Protein AF-A0A2G2G7N2-F1 (afdb_monomer)

pLDDT: mean 85.38, std 11.45, range [41.03, 95.94]

Structure (mmCIF, N/CA/C/O backbone):
data_AF-A0A2G2G7N2-F1
#
_entry.id   AF-A0A2G2G7N2-F1
#
loop_
_atom_site.group_PDB
_atom_site.id
_atom_site.type_symbol
_atom_site.label_atom_id
_atom_site.label_alt_id
_atom_site.label_comp_id
_atom_site.label_asym_id
_atom_site.label_entity_id
_atom_site.label_seq_id
_atom_site.pdbx_PDB_ins_code
_atom_site.Cartn_x
_atom_site.Cartn_y
_atom_site.Cartn_z
_atom_site.occupancy
_atom_site.B_iso_or_equiv
_atom_site.auth_seq_id
_atom_site.auth_comp_id
_atom_site.auth_asym_id
_atom_site.auth_atom_id
_atom_site.pdbx_PDB_model_num
ATOM 1 N N . MET A 1 1 ? -31.037 23.984 32.292 1.00 82.62 1 MET A N 1
ATOM 2 C CA . MET A 1 1 ? -29.802 23.267 32.700 1.00 82.62 1 MET A CA 1
ATOM 3 C C . MET A 1 1 ? -29.868 21.760 32.432 1.00 82.62 1 MET A C 1
ATOM 5 O O . MET A 1 1 ? -28.870 21.219 31.983 1.00 82.62 1 MET A O 1
ATOM 9 N N . ILE A 1 2 ? -31.009 21.082 32.633 1.00 92.12 2 ILE A N 1
ATOM 10 C CA . ILE A 1 2 ? -31.152 19.628 32.386 1.00 92.12 2 ILE A CA 1
ATOM 11 C C . ILE A 1 2 ? -31.027 19.210 30.909 1.00 92.12 2 ILE A C 1
ATOM 13 O O . ILE A 1 2 ? -30.590 18.108 30.606 1.00 92.12 2 ILE A O 1
ATOM 17 N N . GLU A 1 3 ? -31.342 20.113 29.986 1.00 93.00 3 GLU A N 1
ATOM 18 C CA . GLU A 1 3 ? -31.262 19.880 28.540 1.00 93.00 3 GLU A CA 1
ATOM 19 C C . GLU A 1 3 ? -29.823 19.613 28.070 1.00 93.00 3 GLU A C 1
ATOM 21 O O . GLU A 1 3 ? -29.575 18.692 27.298 1.00 93.00 3 GLU A O 1
ATOM 26 N N . LEU A 1 4 ? -28.846 20.325 28.642 1.00 92.75 4 LEU A N 1
ATOM 27 C CA . LEU A 1 4 ? -27.424 20.097 28.374 1.00 92.75 4 LEU A CA 1
ATOM 28 C C . LEU A 1 4 ? -26.952 18.762 28.970 1.00 92.75 4 LEU A C 1
ATOM 30 O O . LEU A 1 4 ? -26.174 18.045 28.345 1.00 92.75 4 LEU A O 1
ATOM 34 N N . VAL A 1 5 ? -27.483 18.396 30.141 1.00 94.38 5 VAL A N 1
ATOM 35 C CA . VAL A 1 5 ? -27.199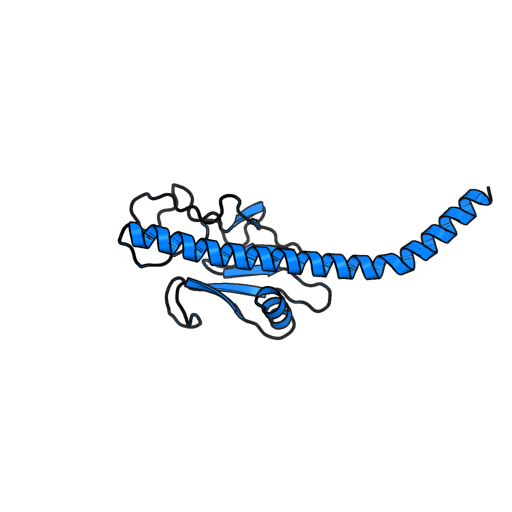 17.110 30.796 1.00 94.38 5 VAL A CA 1
ATOM 36 C C . VAL A 1 5 ? -27.723 15.939 29.959 1.00 94.38 5 VAL A C 1
ATOM 38 O O . VAL A 1 5 ? -27.033 14.937 29.806 1.00 94.38 5 VAL A O 1
ATOM 41 N N . PHE A 1 6 ? -28.905 16.065 29.356 1.00 95.56 6 PHE A N 1
ATOM 42 C CA . PHE A 1 6 ? -29.446 15.020 28.488 1.00 95.56 6 PHE A CA 1
ATOM 43 C C . PHE A 1 6 ? -28.576 14.801 27.239 1.00 95.56 6 PHE A C 1
ATOM 45 O O . PHE A 1 6 ? -28.257 13.661 26.901 1.00 95.56 6 PHE A O 1
ATOM 52 N N . VAL A 1 7 ? -28.113 15.881 26.602 1.00 95.94 7 VAL A N 1
ATOM 53 C CA . VAL A 1 7 ? -27.278 15.803 25.391 1.00 95.94 7 VAL A CA 1
ATOM 54 C C . VAL A 1 7 ? -25.956 15.082 25.656 1.00 95.94 7 VAL A C 1
ATOM 56 O O . VAL A 1 7 ? -25.580 14.195 24.890 1.00 95.94 7 VAL A O 1
ATOM 59 N N . ILE A 1 8 ? -25.261 15.406 26.751 1.00 95.12 8 ILE A N 1
ATOM 60 C CA . ILE A 1 8 ? -23.975 14.761 27.064 1.00 95.12 8 ILE A CA 1
ATOM 61 C C . ILE A 1 8 ? -24.136 13.273 27.397 1.00 95.12 8 ILE A C 1
ATOM 63 O O . ILE A 1 8 ? -23.272 12.476 27.035 1.00 95.12 8 ILE A O 1
ATOM 67 N N . VAL A 1 9 ? -25.248 12.876 28.027 1.00 95.81 9 VAL A N 1
ATOM 68 C CA . VAL A 1 9 ? -25.537 11.467 28.334 1.00 95.81 9 VAL A CA 1
ATOM 69 C C . VAL A 1 9 ? -25.783 10.683 27.048 1.0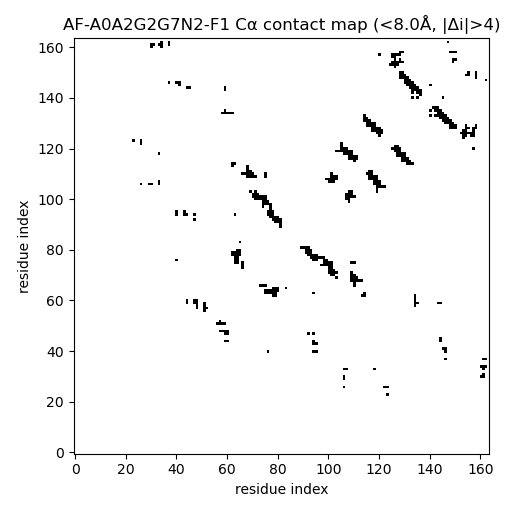0 95.81 9 VAL A C 1
ATOM 71 O O . VAL A 1 9 ? -25.194 9.620 26.852 1.00 95.81 9 VAL A O 1
ATOM 74 N N . VAL A 1 10 ? -26.596 11.224 26.137 1.00 95.88 10 VAL A N 1
ATOM 75 C CA . VAL A 1 10 ? -26.865 10.585 24.841 1.00 95.88 10 VAL A CA 1
ATOM 76 C C . VAL A 1 10 ? -25.582 10.470 24.012 1.00 95.88 10 VAL A C 1
ATOM 78 O O . VAL A 1 10 ? -25.287 9.391 23.495 1.00 95.88 10 VAL A O 1
ATOM 81 N N . LEU A 1 11 ? -24.774 11.534 23.932 1.00 95.19 11 LEU A N 1
ATOM 82 C CA . LEU A 1 11 ? -23.482 11.495 23.237 1.00 95.19 11 LEU A CA 1
ATOM 83 C C . LEU A 1 11 ? -22.511 10.491 23.871 1.00 95.19 11 LEU A C 1
ATOM 85 O O . LEU A 1 11 ? -21.797 9.808 23.140 1.00 95.19 11 LEU A O 1
ATOM 89 N N . GLY A 1 12 ? -22.516 10.345 25.199 1.00 94.81 12 GLY A N 1
ATOM 90 C CA . GLY A 1 12 ? -21.704 9.351 25.902 1.00 94.81 12 GLY A CA 1
ATOM 91 C C . GLY A 1 12 ? -22.043 7.914 25.496 1.00 94.81 12 GLY A C 1
ATOM 92 O O . GLY A 1 12 ? -21.142 7.130 25.192 1.00 94.81 12 GLY A O 1
ATOM 93 N N . ILE A 1 13 ? -23.336 7.580 25.414 1.00 95.31 13 ILE A N 1
ATOM 94 C CA . ILE A 1 13 ? -23.796 6.243 25.004 1.00 95.31 13 ILE A CA 1
ATOM 95 C C . ILE A 1 13 ? -23.465 5.984 23.529 1.00 95.31 13 ILE A C 1
ATOM 97 O O . ILE A 1 13 ? -22.937 4.924 23.186 1.00 95.31 13 ILE A O 1
ATOM 101 N N . LEU A 1 14 ? -23.730 6.958 22.651 1.00 94.50 14 LEU A N 1
ATOM 102 C CA . LEU A 1 14 ? -23.439 6.824 21.222 1.00 94.50 14 LEU A CA 1
ATOM 103 C C . LEU A 1 14 ? -21.935 6.671 20.958 1.00 94.50 14 LEU A C 1
ATOM 105 O O . LEU A 1 14 ? -21.540 5.827 20.152 1.00 94.50 14 LEU A O 1
ATOM 109 N N . ALA A 1 15 ? -21.091 7.425 21.667 1.00 90.81 15 ALA A N 1
ATOM 110 C CA . ALA A 1 15 ? -19.640 7.328 21.539 1.00 90.81 15 ALA A CA 1
ATOM 111 C C . ALA A 1 15 ? -19.119 5.944 21.958 1.00 90.81 15 ALA A C 1
ATOM 113 O O . ALA A 1 15 ? -18.300 5.363 21.245 1.00 90.81 15 ALA A O 1
ATOM 114 N N . ALA A 1 16 ? -19.630 5.382 23.058 1.00 91.75 16 ALA A N 1
ATOM 115 C CA . ALA A 1 16 ? -19.197 4.076 23.558 1.00 91.75 16 ALA A CA 1
ATOM 116 C C . ALA A 1 16 ? -19.417 2.942 22.539 1.00 91.75 16 ALA A C 1
ATOM 118 O O . ALA A 1 16 ? -18.562 2.070 22.386 1.00 91.75 16 ALA A O 1
ATOM 119 N N . VAL A 1 17 ? -20.532 2.969 21.802 1.00 91.12 17 VAL A N 1
ATOM 120 C CA . VAL A 1 17 ? -20.847 1.948 20.786 1.00 91.12 17 VAL A CA 1
ATOM 121 C C . VAL A 1 17 ? -20.135 2.217 19.456 1.00 91.12 17 VAL A C 1
ATOM 123 O O . VAL A 1 17 ? -19.764 1.280 18.746 1.00 91.12 17 VAL A O 1
ATOM 126 N N . ALA A 1 18 ? -19.934 3.486 19.095 1.00 89.69 18 ALA A N 1
ATOM 127 C CA . ALA A 1 18 ? -19.379 3.856 17.797 1.00 89.69 18 ALA A CA 1
ATOM 128 C C . ALA A 1 18 ? -17.848 3.714 17.723 1.00 89.69 18 ALA A C 1
ATOM 130 O O . ALA A 1 18 ? -17.325 3.282 16.694 1.00 89.69 18 ALA A O 1
ATOM 131 N N . VAL A 1 19 ? -17.118 4.035 18.799 1.00 87.88 19 VAL A N 1
ATOM 132 C CA . VAL A 1 19 ? -15.640 4.051 18.808 1.00 87.88 19 VAL A CA 1
ATOM 133 C C . VAL A 1 19 ? -15.009 2.708 18.397 1.00 87.88 19 VAL A C 1
ATOM 135 O O . VAL A 1 19 ? -14.135 2.728 17.524 1.00 87.88 19 VAL A O 1
ATOM 138 N N . PRO A 1 20 ? -15.442 1.538 18.916 1.00 85.19 20 PRO A N 1
ATOM 139 C CA . PRO A 1 20 ? -14.869 0.254 18.504 1.00 85.19 20 PRO A CA 1
ATOM 140 C C . PRO A 1 20 ? -15.070 -0.040 17.012 1.00 85.19 20 PRO A C 1
ATOM 142 O O . PRO A 1 20 ? -14.158 -0.531 16.347 1.00 85.19 20 PRO A O 1
ATOM 145 N N . LYS A 1 21 ? -16.241 0.313 16.462 1.00 85.75 21 LYS A N 1
ATOM 146 C CA . LYS A 1 21 ? -16.541 0.125 15.035 1.00 85.75 21 LYS A CA 1
ATOM 147 C C . LYS A 1 21 ? -15.675 1.021 14.153 1.00 85.75 21 LYS A C 1
ATOM 149 O O . LYS A 1 21 ? -15.130 0.544 13.164 1.00 85.75 21 LYS A O 1
ATOM 154 N N . PHE A 1 22 ? -15.483 2.284 14.538 1.00 86.75 22 PHE A N 1
ATOM 155 C CA . PHE A 1 22 ? -14.623 3.210 13.795 1.00 86.75 22 PHE A CA 1
ATOM 156 C C . PHE A 1 22 ? -13.164 2.745 13.720 1.00 86.75 22 PHE A C 1
ATOM 158 O O . PHE A 1 22 ? -12.517 2.937 12.689 1.00 86.75 22 PHE A O 1
ATOM 165 N N . ALA A 1 23 ? -12.643 2.120 14.780 1.00 83.62 23 ALA A N 1
ATOM 166 C CA . ALA A 1 23 ? -11.287 1.578 14.776 1.00 83.62 23 ALA A CA 1
ATOM 167 C C . ALA A 1 23 ? -11.125 0.447 13.745 1.00 83.62 23 ALA A C 1
ATOM 169 O O . ALA A 1 23 ? -10.180 0.485 12.958 1.00 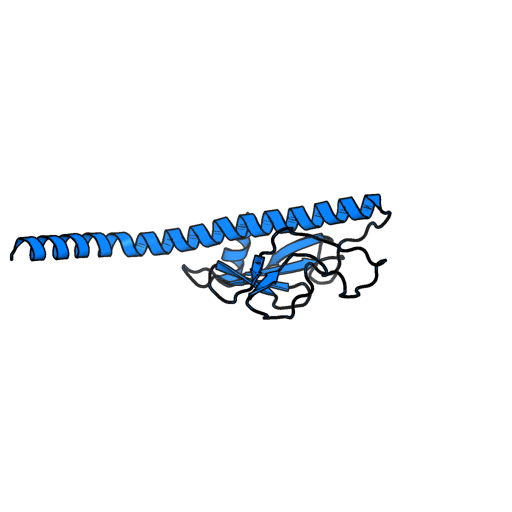83.62 23 ALA A O 1
ATOM 170 N N . ALA A 1 24 ? -12.074 -0.495 13.697 1.00 85.56 24 ALA A N 1
ATOM 171 C CA . ALA A 1 24 ? -12.071 -1.579 12.713 1.00 85.56 24 ALA A CA 1
ATOM 172 C C . ALA A 1 24 ? -12.184 -1.041 11.275 1.00 85.56 24 ALA A C 1
ATOM 174 O O . ALA A 1 24 ? -11.333 -1.335 10.439 1.00 85.56 24 ALA A O 1
ATOM 175 N N . THR A 1 25 ? -13.143 -0.142 11.015 1.00 89.75 25 THR A N 1
ATOM 176 C CA . THR A 1 25 ? -13.332 0.454 9.681 1.00 89.75 25 THR A CA 1
ATOM 177 C C . THR A 1 25 ? -12.099 1.221 9.198 1.00 89.75 25 THR A C 1
ATOM 179 O O . THR A 1 25 ? -11.790 1.222 8.007 1.00 89.75 25 THR A O 1
ATOM 182 N N . ARG A 1 26 ? -11.352 1.865 10.106 1.00 90.56 26 ARG A N 1
ATOM 183 C CA . ARG A 1 26 ? -10.096 2.535 9.749 1.00 90.56 26 ARG A CA 1
ATOM 184 C C . ARG A 1 26 ? -9.027 1.537 9.300 1.00 90.56 26 ARG A C 1
ATOM 186 O O . ARG A 1 26 ? -8.327 1.823 8.330 1.00 90.56 26 ARG A O 1
ATOM 193 N N . THR A 1 27 ? -8.881 0.411 9.993 1.00 90.75 27 THR A N 1
ATOM 194 C CA . THR A 1 27 ? -7.925 -0.641 9.616 1.00 90.75 27 THR A CA 1
ATOM 195 C C . THR A 1 27 ? -8.299 -1.259 8.268 1.00 90.75 27 THR A C 1
ATOM 197 O O . THR A 1 27 ? -7.436 -1.368 7.398 1.00 90.75 27 THR A O 1
ATOM 200 N N . ASP A 1 28 ? -9.582 -1.535 8.033 1.00 90.62 28 ASP A N 1
ATOM 201 C CA . ASP A 1 28 ? -10.061 -2.060 6.748 1.00 90.62 28 ASP A CA 1
ATOM 202 C C . ASP A 1 28 ? -9.792 -1.081 5.596 1.00 90.62 28 ASP A C 1
ATOM 204 O O . ASP A 1 28 ? -9.324 -1.472 4.525 1.00 90.62 28 ASP A O 1
ATOM 208 N N . ALA A 1 29 ? -9.999 0.221 5.826 1.00 92.56 29 ALA A N 1
ATOM 209 C CA . ALA A 1 29 ? -9.680 1.257 4.846 1.00 92.56 29 ALA A CA 1
ATOM 210 C C . ALA A 1 29 ? -8.174 1.327 4.530 1.00 92.56 29 ALA A C 1
ATOM 212 O O . ALA A 1 29 ? -7.791 1.549 3.379 1.00 92.56 29 ALA A O 1
ATOM 213 N N . GLN A 1 30 ? -7.305 1.123 5.528 1.00 93.75 30 GLN A N 1
ATOM 214 C CA . GLN A 1 30 ? -5.855 1.062 5.318 1.00 93.75 30 GLN A CA 1
ATOM 215 C C . GLN A 1 30 ? -5.459 -0.146 4.461 1.00 93.75 30 GLN A C 1
ATOM 217 O O . GLN A 1 30 ? -4.638 0.011 3.558 1.00 93.75 30 GLN A O 1
ATOM 222 N N . ILE A 1 31 ? -6.060 -1.315 4.702 1.00 93.25 31 ILE A N 1
ATOM 223 C CA . ILE A 1 31 ? -5.814 -2.537 3.921 1.00 93.25 31 ILE A CA 1
ATOM 224 C C . ILE A 1 31 ? -6.332 -2.377 2.490 1.00 93.25 31 ILE A C 1
ATOM 226 O O . ILE A 1 31 ? -5.594 -2.644 1.547 1.00 93.25 31 ILE A O 1
ATOM 230 N N . SER A 1 32 ? -7.559 -1.881 2.306 1.00 93.81 32 SER A N 1
ATOM 231 C CA . SER A 1 32 ? -8.144 -1.657 0.976 1.00 93.81 32 SER A CA 1
ATOM 232 C C . SER A 1 32 ? -7.300 -0.694 0.139 1.00 93.81 32 SER A C 1
ATOM 234 O O . SER A 1 32 ? -7.003 -0.978 -1.024 1.00 93.81 32 SER A O 1
ATOM 236 N N . LYS A 1 33 ? -6.838 0.407 0.745 1.00 93.62 33 LYS A N 1
ATOM 237 C CA . LYS A 1 33 ? -5.915 1.325 0.080 1.00 93.62 33 LYS A CA 1
ATOM 238 C C . LYS A 1 33 ? -4.617 0.619 -0.306 1.00 93.62 33 LYS A C 1
ATOM 240 O O . LYS A 1 33 ? -4.177 0.730 -1.444 1.00 93.62 33 LYS A O 1
ATOM 245 N N . ALA A 1 34 ? -4.003 -0.094 0.629 1.00 93.38 34 ALA A N 1
ATOM 246 C CA . ALA A 1 34 ? -2.723 -0.739 0.391 1.00 93.38 34 ALA A CA 1
ATOM 247 C C . ALA A 1 34 ? -2.810 -1.851 -0.661 1.00 93.38 34 ALA A C 1
ATOM 249 O O . ALA A 1 34 ? -1.896 -1.982 -1.468 1.00 93.38 34 ALA A O 1
ATOM 250 N N . ARG A 1 35 ? -3.926 -2.581 -0.734 1.00 94.38 35 ARG A N 1
ATOM 251 C CA . ARG A 1 35 ? -4.210 -3.529 -1.818 1.00 94.38 35 ARG A CA 1
ATOM 252 C C . ARG A 1 35 ? -4.239 -2.825 -3.180 1.00 94.38 35 ARG A C 1
ATOM 254 O O . ARG A 1 35 ? -3.617 -3.298 -4.128 1.00 94.38 35 ARG A O 1
ATOM 261 N N . SER A 1 36 ? -4.889 -1.660 -3.258 1.00 94.19 36 SER A N 1
ATOM 262 C CA . SER A 1 36 ? -4.870 -0.817 -4.462 1.00 94.19 36 SER A CA 1
ATOM 263 C C . SER A 1 36 ? -3.465 -0.295 -4.789 1.00 94.19 36 SER A C 1
ATOM 265 O O . SER A 1 36 ? -3.097 -0.213 -5.962 1.00 94.19 36 SER A O 1
ATOM 267 N N . ASP A 1 37 ? -2.664 0.059 -3.780 1.00 93.25 37 ASP A N 1
ATOM 268 C CA . ASP A 1 37 ? -1.273 0.473 -3.983 1.00 93.25 37 ASP A CA 1
ATOM 269 C C . ASP A 1 37 ? -0.460 -0.695 -4.580 1.00 93.25 37 ASP A C 1
ATOM 271 O O . ASP A 1 37 ? 0.200 -0.517 -5.603 1.00 93.25 37 ASP A O 1
ATOM 275 N N . VAL A 1 38 ? -0.569 -1.911 -4.022 1.00 93.69 38 VAL A N 1
ATOM 276 C CA . VAL A 1 38 ? 0.112 -3.125 -4.522 1.00 93.69 38 VAL A CA 1
ATOM 277 C C . VAL A 1 38 ? -0.273 -3.432 -5.968 1.00 93.69 38 VAL A C 1
ATOM 279 O O . VAL A 1 38 ? 0.612 -3.663 -6.796 1.00 93.69 38 VAL A O 1
ATOM 282 N N . SER A 1 39 ? -1.567 -3.409 -6.307 1.00 93.25 39 SER A N 1
ATOM 283 C CA . SER A 1 39 ? -2.014 -3.659 -7.683 1.00 93.25 39 SER A CA 1
ATOM 284 C C . SER A 1 39 ? -1.472 -2.611 -8.654 1.00 93.25 39 SER A C 1
ATOM 286 O O . SER A 1 39 ? -1.039 -2.950 -9.755 1.00 93.25 39 SER A O 1
ATOM 288 N N . THR A 1 40 ? -1.436 -1.344 -8.231 1.00 92.81 40 THR A N 1
ATOM 289 C CA . THR A 1 40 ? -0.909 -0.239 -9.042 1.00 92.81 40 THR A CA 1
ATOM 290 C C . THR A 1 40 ? 0.600 -0.375 -9.248 1.00 92.81 40 THR A C 1
ATOM 292 O O . THR A 1 40 ? 1.076 -0.209 -10.368 1.00 92.81 40 THR A O 1
ATOM 295 N N . ILE A 1 41 ? 1.357 -0.742 -8.208 1.00 91.94 41 ILE A N 1
ATOM 296 C CA . ILE A 1 41 ? 2.807 -0.978 -8.295 1.00 91.94 41 ILE A CA 1
ATOM 297 C C . ILE A 1 41 ? 3.103 -2.139 -9.252 1.00 91.94 41 ILE A C 1
ATOM 299 O O . ILE A 1 41 ? 3.933 -1.997 -10.150 1.00 91.94 41 ILE A O 1
ATOM 303 N N . ARG A 1 42 ? 2.392 -3.266 -9.115 1.00 92.62 42 ARG A N 1
ATOM 304 C CA . ARG A 1 42 ? 2.527 -4.422 -10.019 1.00 92.62 42 ARG A CA 1
ATOM 305 C C . ARG A 1 42 ? 2.231 -4.033 -11.470 1.00 92.62 42 ARG A C 1
ATOM 307 O O . ARG A 1 42 ? 3.011 -4.366 -12.359 1.00 92.62 42 ARG A O 1
ATOM 314 N N . ALA A 1 43 ? 1.158 -3.280 -11.712 1.00 91.94 43 ALA A N 1
ATOM 315 C CA . ALA A 1 43 ? 0.823 -2.787 -13.047 1.00 91.94 43 ALA A CA 1
ATOM 316 C C . ALA A 1 43 ? 1.903 -1.844 -13.605 1.00 91.94 43 ALA A C 1
ATOM 318 O O . ALA A 1 43 ? 2.296 -1.976 -14.763 1.00 91.94 43 ALA A O 1
ATOM 319 N N . ALA A 1 44 ? 2.430 -0.933 -12.783 1.00 89.50 44 ALA A N 1
ATOM 320 C CA . ALA A 1 44 ? 3.485 -0.006 -13.181 1.00 89.50 4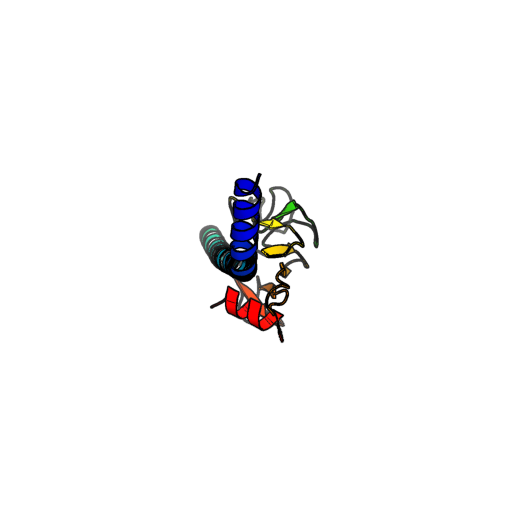4 ALA A CA 1
ATOM 321 C C . ALA A 1 44 ? 4.772 -0.737 -13.598 1.00 89.50 44 ALA A C 1
ATOM 323 O O . ALA A 1 44 ? 5.359 -0.392 -14.620 1.00 89.50 44 ALA A O 1
ATOM 324 N N . ILE A 1 45 ? 5.168 -1.791 -12.875 1.00 89.00 45 ILE A N 1
ATOM 325 C CA . ILE A 1 45 ? 6.329 -2.629 -13.224 1.00 89.00 45 ILE A CA 1
ATOM 326 C C . ILE A 1 45 ? 6.145 -3.285 -14.601 1.00 89.00 45 ILE A C 1
ATOM 328 O O . ILE A 1 45 ? 7.064 -3.288 -15.421 1.00 89.00 45 ILE A O 1
ATOM 332 N N . ILE A 1 46 ? 4.957 -3.832 -14.878 1.00 89.44 46 ILE A N 1
ATOM 333 C CA . ILE A 1 46 ? 4.672 -4.485 -16.163 1.00 89.44 46 ILE A CA 1
ATOM 334 C C . ILE A 1 46 ? 4.616 -3.469 -17.308 1.00 89.44 46 ILE A C 1
ATOM 336 O O . ILE A 1 46 ? 5.210 -3.713 -18.358 1.00 89.44 46 ILE A O 1
ATOM 340 N N . ASN A 1 47 ? 3.970 -2.319 -17.104 1.00 89.31 47 ASN A N 1
ATOM 341 C CA . ASN A 1 47 ? 3.917 -1.236 -18.093 1.00 89.31 47 ASN A CA 1
ATOM 342 C C . ASN A 1 47 ? 5.318 -0.704 -18.430 1.00 89.31 47 ASN A C 1
ATOM 344 O O . ASN A 1 47 ? 5.635 -0.418 -19.589 1.00 89.31 47 ASN A O 1
ATOM 348 N N . GLU A 1 48 ? 6.184 -0.605 -17.424 1.00 86.62 48 GLU A N 1
ATOM 349 C CA . GLU A 1 48 ? 7.567 -0.192 -17.617 1.00 86.62 48 GLU A CA 1
ATOM 350 C C . GLU A 1 48 ? 8.350 -1.226 -18.435 1.00 86.62 48 GLU A C 1
ATOM 352 O O . GLU A 1 48 ? 9.003 -0.864 -19.418 1.00 86.62 48 GLU A O 1
ATOM 357 N N . ARG A 1 49 ? 8.184 -2.521 -18.135 1.00 87.06 49 ARG A N 1
ATOM 358 C CA . ARG A 1 49 ? 8.773 -3.597 -18.941 1.00 87.06 49 ARG A CA 1
ATOM 359 C C . ARG A 1 49 ? 8.281 -3.569 -20.385 1.00 87.06 49 ARG A C 1
ATOM 361 O O . ARG A 1 49 ? 9.085 -3.744 -21.295 1.00 87.06 49 ARG A O 1
ATOM 368 N N . GLN A 1 50 ? 6.991 -3.336 -20.619 1.00 88.38 50 GLN A N 1
ATOM 369 C CA . GLN A 1 50 ? 6.456 -3.198 -21.978 1.00 88.38 50 GLN A CA 1
ATOM 370 C C . GLN A 1 50 ? 7.135 -2.040 -22.718 1.00 88.38 50 GLN A C 1
ATOM 372 O O . GLN A 1 50 ? 7.610 -2.215 -23.838 1.00 88.38 50 GLN A O 1
ATOM 377 N N . SER A 1 51 ? 7.279 -0.890 -22.057 1.00 86.62 51 SER A N 1
ATOM 378 C CA . SER A 1 51 ? 7.984 0.275 -22.604 1.00 86.62 51 SER A CA 1
ATOM 379 C C . SER A 1 51 ? 9.449 -0.024 -22.942 1.00 86.62 51 SER A C 1
ATOM 381 O O . SER A 1 51 ? 9.962 0.459 -23.952 1.00 86.62 51 SER A O 1
ATOM 383 N N . ARG A 1 52 ? 10.134 -0.841 -22.133 1.00 81.31 52 ARG A N 1
ATOM 384 C CA . ARG A 1 52 ? 11.506 -1.292 -22.412 1.00 81.31 52 ARG A CA 1
ATOM 385 C C . ARG A 1 52 ? 11.590 -2.272 -23.572 1.00 81.31 52 ARG A C 1
ATOM 387 O O . ARG A 1 52 ? 12.497 -2.135 -24.391 1.00 81.31 52 ARG A O 1
ATOM 394 N N . LEU A 1 53 ? 10.634 -3.192 -23.693 1.00 87.00 53 LEU A N 1
ATOM 395 C CA . LEU A 1 53 ? 10.584 -4.139 -24.807 1.00 87.00 53 LEU A CA 1
ATOM 396 C C . LEU A 1 53 ? 10.475 -3.406 -26.150 1.00 87.00 53 LEU A C 1
ATOM 398 O O . LEU A 1 53 ? 11.166 -3.776 -27.095 1.00 87.00 53 LEU A O 1
ATOM 402 N N . PHE A 1 54 ? 9.718 -2.305 -26.216 1.00 86.75 54 PHE A N 1
ATOM 403 C CA . PHE A 1 54 ? 9.682 -1.438 -27.402 1.00 86.75 54 PHE A CA 1
ATOM 404 C C . PHE A 1 54 ? 11.019 -0.738 -27.700 1.00 86.75 54 PHE A C 1
ATOM 406 O O . PHE A 1 54 ? 11.292 -0.405 -28.849 1.00 86.75 54 PHE A O 1
ATOM 413 N N . ARG A 1 55 ? 11.870 -0.533 -26.688 1.00 84.94 55 ARG A N 1
ATOM 414 C CA . ARG A 1 55 ? 13.235 0.008 -26.831 1.00 84.94 55 ARG A CA 1
ATOM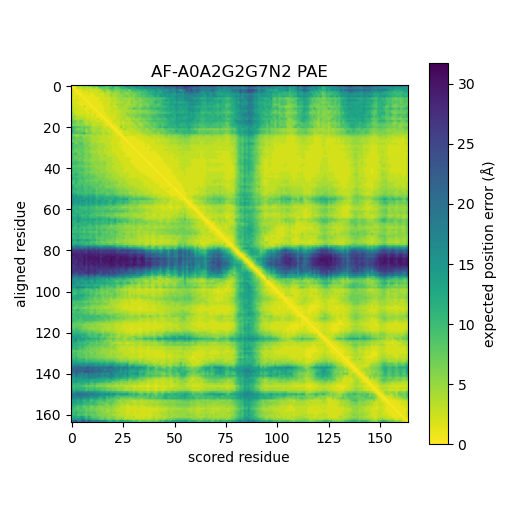 415 C C . ARG A 1 55 ? 14.288 -1.081 -27.089 1.00 84.94 55 ARG A C 1
ATOM 417 O O . ARG A 1 55 ? 15.468 -0.756 -27.181 1.00 84.94 55 ARG A O 1
ATOM 424 N N . GLY A 1 56 ? 13.884 -2.351 -27.180 1.00 83.56 56 GLY A N 1
ATOM 425 C CA . GLY A 1 56 ? 14.783 -3.495 -27.356 1.00 83.56 56 GLY A CA 1
ATOM 426 C C . GLY A 1 56 ? 15.466 -3.990 -26.073 1.00 83.56 56 GLY A C 1
ATOM 427 O O . GLY A 1 56 ? 16.369 -4.816 -26.157 1.00 83.56 56 GLY A O 1
ATOM 428 N N . ASP A 1 57 ? 15.052 -3.520 -24.891 1.00 82.56 57 ASP A N 1
ATOM 429 C CA . ASP A 1 57 ? 15.549 -4.002 -23.595 1.00 82.56 57 ASP A CA 1
ATOM 430 C C . ASP A 1 57 ? 14.510 -4.934 -22.953 1.00 82.56 57 ASP A C 1
ATOM 432 O O . ASP A 1 57 ? 13.381 -4.538 -22.673 1.00 82.56 57 ASP A O 1
ATOM 436 N N . SER A 1 58 ? 14.871 -6.196 -22.723 1.00 83.56 58 SER A N 1
ATOM 437 C CA . SER A 1 58 ? 13.958 -7.206 -22.168 1.00 83.56 58 SER A CA 1
ATOM 438 C C . SER A 1 58 ? 14.001 -7.325 -20.645 1.00 83.56 58 SER A C 1
ATOM 440 O O . SER A 1 58 ? 13.283 -8.155 -20.075 1.00 83.56 58 SER A O 1
ATOM 442 N N . ARG A 1 59 ? 14.855 -6.543 -19.980 1.00 84.75 59 ARG A N 1
ATOM 443 C CA . ARG A 1 59 ? 15.048 -6.595 -18.528 1.00 84.75 59 ARG A CA 1
ATOM 444 C C . ARG A 1 59 ? 13.963 -5.800 -17.811 1.00 84.75 59 ARG A C 1
ATOM 446 O O . ARG A 1 59 ? 13.436 -4.828 -18.342 1.00 84.75 59 ARG A O 1
ATOM 453 N N . PHE A 1 60 ? 13.662 -6.193 -16.581 1.00 85.19 60 PHE A N 1
ATOM 454 C CA . PHE A 1 60 ? 12.851 -5.376 -15.685 1.00 85.19 60 PHE A CA 1
ATOM 455 C C . PHE A 1 60 ? 13.659 -4.199 -15.131 1.00 85.19 60 PHE A C 1
ATOM 457 O O . PHE A 1 60 ? 14.892 -4.263 -15.054 1.00 85.19 60 PHE A O 1
ATOM 464 N N . ILE A 1 61 ? 12.965 -3.145 -14.691 1.00 83.06 61 ILE A N 1
ATOM 465 C CA . ILE A 1 61 ? 13.591 -2.075 -13.913 1.00 83.06 61 ILE A CA 1
ATOM 466 C C . ILE A 1 61 ? 14.309 -2.655 -12.692 1.00 83.06 61 ILE A C 1
ATOM 468 O O . ILE A 1 61 ? 13.804 -3.568 -12.047 1.00 83.06 61 ILE A O 1
ATOM 472 N N . THR A 1 62 ? 15.492 -2.146 -12.366 1.00 83.38 62 THR A N 1
ATOM 473 C CA . THR A 1 62 ? 16.311 -2.663 -11.259 1.00 83.38 62 THR A CA 1
ATOM 474 C C . THR A 1 62 ? 15.858 -2.155 -9.892 1.00 83.38 62 THR A C 1
ATOM 476 O O . THR A 1 62 ? 15.959 -2.879 -8.906 1.00 83.38 62 THR A O 1
ATOM 479 N N . LEU A 1 63 ? 15.350 -0.924 -9.830 1.00 83.62 63 LEU A N 1
ATOM 480 C CA . LEU A 1 63 ? 14.950 -0.221 -8.610 1.00 83.62 63 LEU A CA 1
ATOM 481 C C . LEU A 1 63 ? 13.631 0.510 -8.862 1.00 83.62 63 LEU A C 1
ATOM 483 O O . LEU A 1 63 ? 13.495 1.184 -9.880 1.00 83.62 63 LEU A O 1
ATOM 487 N N . LEU A 1 64 ? 12.678 0.418 -7.932 1.00 85.88 64 LEU A N 1
ATOM 488 C CA . LEU A 1 64 ? 11.377 1.086 -8.079 1.00 85.88 64 LEU A CA 1
ATOM 489 C C . LEU A 1 64 ? 11.412 2.562 -7.649 1.00 85.88 64 LEU A C 1
ATOM 491 O O . LEU A 1 64 ? 10.503 3.318 -7.982 1.00 85.88 64 LEU A O 1
ATOM 495 N N . ASP A 1 65 ? 12.455 2.984 -6.933 1.00 85.62 65 ASP A N 1
ATOM 496 C CA . ASP A 1 65 ? 12.729 4.382 -6.594 1.00 85.62 65 ASP A CA 1
ATOM 497 C C . ASP A 1 65 ? 14.203 4.608 -6.221 1.00 85.62 65 ASP A C 1
ATOM 499 O O . ASP A 1 65 ? 14.949 3.667 -5.930 1.00 85.62 65 ASP A O 1
ATOM 503 N N . SER A 1 66 ? 14.600 5.880 -6.159 1.00 80.25 66 SER A N 1
ATOM 504 C CA . SER A 1 66 ? 15.928 6.324 -5.717 1.00 80.25 66 SER A CA 1
ATOM 505 C C . SER A 1 66 ? 15.964 6.895 -4.291 1.00 80.25 66 SER A C 1
ATOM 507 O O . SER A 1 66 ? 16.916 7.584 -3.929 1.00 80.25 66 SER A O 1
ATOM 509 N N . THR A 1 67 ? 14.929 6.672 -3.480 1.00 81.62 67 THR A N 1
ATOM 510 C CA . THR A 1 67 ? 14.877 7.166 -2.099 1.00 81.62 67 THR A CA 1
ATOM 511 C C . THR A 1 67 ? 15.803 6.359 -1.189 1.00 81.62 67 THR A C 1
ATOM 513 O O . THR A 1 67 ? 16.065 5.174 -1.430 1.00 81.62 67 THR A O 1
ATOM 516 N N . ALA A 1 68 ? 16.326 7.009 -0.147 1.00 85.50 68 ALA A N 1
ATOM 517 C CA . ALA A 1 68 ? 17.139 6.349 0.867 1.00 85.50 68 ALA A CA 1
ATOM 518 C C . ALA A 1 68 ? 16.283 5.431 1.755 1.00 85.50 68 ALA A C 1
ATOM 520 O O . ALA A 1 68 ? 15.097 5.684 1.982 1.00 85.50 68 ALA A O 1
ATOM 521 N N . ASN A 1 69 ? 16.902 4.378 2.289 1.00 89.06 69 ASN A N 1
ATOM 522 C CA . ASN A 1 69 ? 16.238 3.477 3.229 1.00 89.06 69 ASN A CA 1
ATOM 523 C C . ASN A 1 69 ? 15.779 4.258 4.468 1.00 89.06 69 ASN A C 1
ATOM 525 O O . ASN A 1 69 ? 16.507 5.098 4.993 1.00 89.06 69 ASN A O 1
ATOM 529 N N . ASN A 1 70 ? 14.575 3.952 4.938 1.00 90.50 70 ASN A N 1
ATOM 530 C CA . ASN A 1 70 ? 13.907 4.564 6.082 1.00 90.50 70 ASN A CA 1
ATOM 531 C C . ASN A 1 70 ? 13.675 6.083 5.964 1.00 90.50 70 ASN A C 1
ATOM 533 O O . ASN A 1 70 ? 13.344 6.730 6.958 1.00 90.50 70 ASN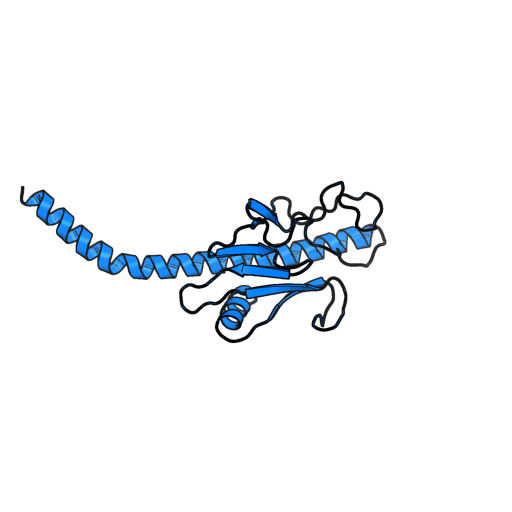 A O 1
ATOM 537 N N . ALA A 1 71 ? 13.806 6.662 4.765 1.00 89.25 71 ALA A N 1
ATOM 538 C CA . ALA A 1 71 ? 13.449 8.055 4.529 1.00 89.25 71 ALA A CA 1
ATOM 539 C C . ALA A 1 71 ? 11.930 8.245 4.649 1.00 89.25 71 ALA A C 1
ATOM 541 O O . ALA A 1 71 ? 11.149 7.474 4.087 1.00 89.25 71 ALA A O 1
ATOM 542 N N . VAL A 1 72 ? 11.516 9.290 5.366 1.00 92.00 72 VAL A N 1
ATOM 543 C CA . VAL A 1 72 ? 10.112 9.666 5.590 1.00 92.00 72 VAL A CA 1
ATOM 544 C C . VAL A 1 72 ? 9.796 10.937 4.803 1.00 92.00 72 VAL A C 1
ATOM 546 O O . VAL A 1 72 ? 10.625 11.840 4.723 1.00 92.00 72 VAL A O 1
ATOM 549 N N . GLY A 1 73 ? 8.592 11.021 4.235 1.00 88.69 73 GLY A N 1
ATOM 550 C CA . GLY A 1 73 ? 8.130 12.175 3.461 1.00 88.69 73 GLY A CA 1
ATOM 551 C C . GLY A 1 73 ? 8.624 12.206 2.013 1.00 88.69 73 GLY A C 1
ATOM 552 O O . GLY A 1 73 ? 8.401 13.194 1.319 1.00 88.69 73 GLY A O 1
ATOM 553 N N . THR A 1 74 ? 9.265 11.140 1.536 1.00 87.44 74 THR A N 1
ATOM 554 C CA . THR A 1 74 ? 9.723 11.010 0.149 1.00 87.44 74 THR A CA 1
ATOM 555 C C . THR A 1 74 ? 8.701 10.243 -0.687 1.00 87.44 74 THR A C 1
ATOM 557 O O . THR A 1 74 ? 7.946 9.420 -0.174 1.00 87.44 74 THR A O 1
ATOM 560 N N . ALA A 1 75 ? 8.643 10.518 -1.988 1.00 87.75 75 ALA A N 1
ATOM 561 C CA . ALA A 1 75 ? 7.779 9.775 -2.898 1.00 87.75 75 ALA A CA 1
ATOM 562 C C . ALA A 1 75 ? 8.443 8.438 -3.272 1.00 87.75 75 ALA A C 1
ATOM 564 O O . ALA A 1 75 ? 9.531 8.421 -3.845 1.00 87.75 75 ALA A O 1
ATOM 565 N N . LEU A 1 76 ? 7.792 7.329 -2.930 1.00 87.88 76 LEU A N 1
ATOM 566 C CA . LEU A 1 76 ? 8.183 5.970 -3.306 1.00 87.88 76 LEU A CA 1
ATOM 567 C C . LEU A 1 76 ? 7.562 5.584 -4.649 1.00 87.88 76 LEU A C 1
ATOM 569 O O . LEU A 1 76 ? 6.533 6.135 -5.048 1.00 87.88 76 LEU A O 1
ATOM 573 N N . PHE A 1 77 ? 8.157 4.589 -5.309 1.00 88.12 77 PHE A N 1
ATOM 574 C CA . PHE A 1 77 ? 7.668 4.005 -6.565 1.00 88.12 77 PHE A CA 1
ATOM 575 C C . PHE A 1 77 ? 7.547 5.002 -7.733 1.00 88.12 77 PHE A C 1
ATOM 577 O O . PHE A 1 77 ? 6.831 4.759 -8.701 1.00 88.12 77 PHE A O 1
ATOM 584 N N . THR A 1 78 ? 8.243 6.136 -7.674 1.00 83.81 78 THR A N 1
ATOM 585 C CA . THR A 1 78 ? 8.291 7.108 -8.777 1.00 83.81 78 THR A CA 1
ATOM 586 C C . THR A 1 78 ? 9.221 6.669 -9.904 1.00 83.81 78 THR A C 1
ATOM 588 O O . THR A 1 78 ? 9.229 7.291 -10.962 1.00 83.81 78 THR A O 1
ATOM 591 N N . GLY A 1 79 ? 9.976 5.585 -9.709 1.00 76.88 79 GLY A N 1
ATOM 592 C CA . GLY A 1 79 ? 11.070 5.183 -10.576 1.00 76.88 79 GLY A CA 1
ATOM 593 C C . GLY A 1 79 ? 12.352 5.965 -10.281 1.00 76.88 79 GLY A C 1
ATOM 594 O O . GLY A 1 79 ? 12.534 6.538 -9.203 1.00 76.88 79 GLY A O 1
ATOM 595 N N . LEU A 1 80 ? 13.287 5.953 -11.225 1.00 70.06 80 LEU A N 1
ATOM 596 C CA . LEU A 1 80 ? 14.579 6.611 -11.051 1.00 70.06 80 LEU A CA 1
ATOM 597 C C . LEU A 1 80 ? 14.452 8.086 -11.442 1.00 70.06 80 LEU A C 1
ATOM 599 O O . LEU A 1 80 ? 14.103 8.413 -12.578 1.00 70.06 80 LEU A O 1
ATOM 603 N N . ALA A 1 81 ? 14.750 8.977 -10.489 1.00 52.94 81 ALA A N 1
ATOM 604 C CA . ALA A 1 81 ? 14.861 10.408 -10.747 1.00 52.94 81 ALA A CA 1
ATOM 605 C C . ALA A 1 81 ? 15.881 10.681 -11.877 1.00 52.94 81 ALA A C 1
ATOM 607 O O . ALA A 1 81 ? 16.791 9.869 -12.073 1.00 52.94 81 ALA A O 1
ATOM 608 N N . PRO A 1 82 ? 15.807 11.837 -12.570 1.00 47.38 82 PRO A N 1
ATOM 609 C CA . PRO A 1 82 ? 16.580 12.138 -13.786 1.00 47.38 82 PRO A CA 1
ATOM 610 C C . PRO A 1 82 ? 18.113 12.091 -13.663 1.00 47.38 82 PRO A C 1
ATOM 612 O O . PRO A 1 82 ? 18.801 12.380 -14.635 1.00 47.38 82 PRO A O 1
ATOM 615 N N . ASN A 1 83 ? 18.670 11.786 -12.487 1.00 41.03 83 ASN A N 1
ATOM 616 C CA . ASN A 1 83 ? 20.105 11.846 -12.240 1.00 41.03 83 ASN A CA 1
ATOM 617 C C . ASN A 1 83 ? 20.619 10.853 -11.177 1.00 41.03 83 ASN A C 1
ATOM 619 O O . ASN A 1 83 ? 21.598 11.130 -10.491 1.00 41.03 83 ASN A O 1
ATOM 623 N N . VAL A 1 84 ? 19.972 9.693 -11.013 1.00 50.41 84 VAL A N 1
ATOM 624 C CA . VAL A 1 84 ? 20.560 8.575 -10.253 1.00 50.41 84 VAL A CA 1
ATOM 625 C C . VAL A 1 84 ? 20.962 7.495 -11.245 1.00 50.41 84 VAL A C 1
ATOM 627 O O . VAL A 1 84 ? 20.137 6.733 -11.745 1.00 50.41 84 VAL A O 1
ATOM 630 N N . MET A 1 85 ? 22.251 7.491 -11.584 1.00 45.31 85 MET A N 1
ATOM 631 C CA . MET A 1 85 ? 22.841 6.566 -12.541 1.00 45.31 85 MET A CA 1
ATOM 632 C C . MET A 1 85 ? 22.764 5.123 -12.039 1.00 45.31 85 MET A C 1
ATOM 634 O O . MET A 1 85 ? 23.596 4.683 -11.253 1.00 45.31 85 MET A O 1
ATOM 638 N N . VAL A 1 86 ? 21.812 4.358 -12.573 1.00 52.50 86 VAL A N 1
ATOM 639 C CA . VAL A 1 86 ? 21.920 2.898 -12.659 1.00 52.50 86 VAL A CA 1
ATOM 640 C C . VAL A 1 86 ? 21.763 2.497 -14.125 1.00 52.50 86 VAL A C 1
ATOM 642 O O . VAL A 1 86 ? 20.714 2.063 -14.582 1.00 52.50 86 VAL A O 1
ATOM 645 N N . ASN A 1 87 ? 22.848 2.716 -14.868 1.00 53.72 87 ASN A N 1
ATOM 646 C CA . ASN A 1 87 ? 23.273 1.937 -16.032 1.00 53.72 87 ASN A CA 1
ATOM 647 C C . ASN A 1 87 ? 22.232 1.642 -17.141 1.00 53.72 87 ASN A C 1
ATOM 649 O O . ASN A 1 87 ? 22.116 0.499 -17.575 1.00 53.72 87 ASN A O 1
ATOM 653 N N . THR A 1 88 ? 21.508 2.659 -17.630 1.00 49.62 88 THR A N 1
ATOM 654 C CA . THR A 1 88 ? 20.903 2.667 -18.982 1.00 49.62 88 THR A CA 1
ATOM 655 C C . THR A 1 88 ? 20.675 4.100 -19.482 1.00 49.62 88 THR A C 1
ATOM 657 O O . THR A 1 88 ? 19.787 4.784 -18.987 1.00 49.62 88 THR A O 1
ATOM 660 N N . ASN A 1 89 ? 21.459 4.540 -20.470 1.00 52.72 89 ASN A N 1
ATOM 661 C CA . ASN A 1 89 ? 21.148 5.548 -21.502 1.00 52.72 89 ASN A CA 1
ATOM 662 C C . ASN A 1 89 ? 20.256 6.761 -21.139 1.00 52.72 89 ASN A C 1
ATOM 664 O O . ASN A 1 89 ? 19.390 7.119 -21.933 1.00 52.72 89 ASN A O 1
ATOM 668 N N . GLY A 1 90 ? 20.439 7.406 -19.980 1.00 49.78 90 GLY A N 1
ATOM 669 C CA . GLY A 1 90 ? 19.820 8.709 -19.667 1.00 49.78 90 GLY A CA 1
ATOM 670 C C . GLY A 1 90 ? 18.284 8.764 -19.717 1.00 49.78 90 GLY A C 1
ATOM 671 O O . GLY A 1 90 ? 17.713 9.852 -19.730 1.00 49.78 90 GLY A O 1
ATOM 672 N N . ALA A 1 91 ? 17.602 7.618 -19.766 1.00 52.03 91 ALA A N 1
ATOM 673 C CA . ALA A 1 91 ? 16.152 7.573 -19.843 1.00 52.03 91 ALA A CA 1
ATOM 674 C C . ALA A 1 91 ? 15.568 7.802 -18.447 1.00 52.03 91 ALA A C 1
ATOM 676 O O . ALA A 1 91 ? 15.799 7.009 -17.535 1.00 52.03 91 ALA A O 1
ATOM 677 N N . VAL A 1 92 ? 14.795 8.877 -18.291 1.00 55.94 92 VAL A N 1
ATOM 678 C CA . VAL A 1 92 ? 13.934 9.078 -17.122 1.00 55.94 92 VAL A CA 1
ATOM 679 C C . VAL A 1 92 ? 12.892 7.962 -17.134 1.00 55.94 92 VAL A C 1
ATOM 681 O O . VAL A 1 92 ? 12.141 7.810 -18.099 1.00 55.94 92 VAL A O 1
ATOM 684 N N . LEU A 1 93 ? 12.887 7.143 -16.089 1.00 62.03 93 LEU A N 1
ATOM 685 C CA . LEU A 1 93 ? 11.972 6.018 -15.953 1.00 62.03 93 LEU A CA 1
ATOM 686 C C . LEU A 1 93 ? 11.006 6.362 -14.841 1.00 62.03 93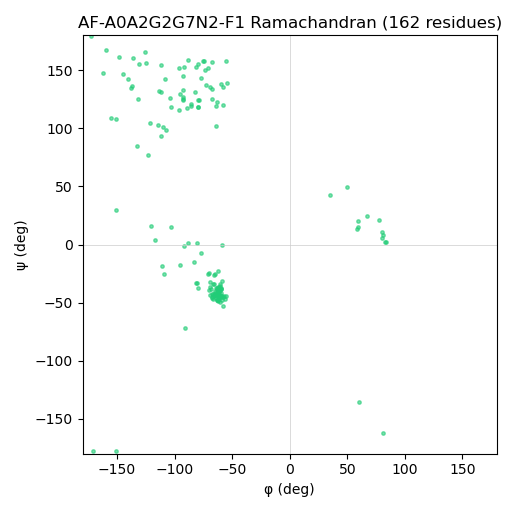 LEU A C 1
ATOM 688 O O . LEU A 1 93 ? 11.361 6.283 -13.667 1.00 62.03 93 LEU A O 1
ATOM 692 N N . THR A 1 94 ? 9.810 6.784 -15.227 1.00 67.62 94 THR A N 1
ATOM 693 C CA . THR A 1 94 ? 8.722 7.047 -14.296 1.00 67.62 94 THR A CA 1
ATOM 694 C C . THR A 1 94 ? 7.876 5.786 -14.156 1.00 67.62 94 THR A C 1
ATOM 696 O O . THR A 1 94 ? 7.429 5.223 -15.153 1.00 67.62 94 THR A O 1
ATOM 699 N N . LEU A 1 95 ? 7.683 5.312 -12.922 1.00 81.62 95 LEU A N 1
ATOM 700 C CA . LEU A 1 95 ? 6.749 4.214 -12.636 1.00 81.62 95 LEU A CA 1
ATOM 701 C C . LEU A 1 95 ? 5.371 4.785 -12.322 1.00 81.62 95 LEU A C 1
ATOM 703 O O . LEU A 1 95 ? 4.450 4.708 -13.131 1.00 81.62 95 LEU A O 1
ATOM 707 N N . LEU A 1 96 ? 5.244 5.399 -11.147 1.00 83.25 96 LEU A N 1
ATOM 708 C CA . LEU A 1 96 ? 4.051 6.127 -10.758 1.00 83.25 96 LEU A CA 1
ATOM 709 C C . LEU A 1 96 ? 4.235 7.608 -11.066 1.00 83.25 96 LEU A C 1
ATOM 711 O O . LEU A 1 96 ? 5.203 8.230 -10.628 1.00 83.25 96 LEU A O 1
ATOM 715 N N . GLN A 1 97 ? 3.248 8.186 -11.753 1.00 78.50 97 GLN A N 1
ATOM 716 C CA . GLN A 1 97 ? 3.144 9.636 -11.919 1.00 78.50 97 GLN A CA 1
ATOM 717 C C . GLN A 1 97 ? 3.011 10.341 -10.559 1.00 78.50 97 GLN A C 1
ATOM 719 O O . GLN A 1 97 ? 3.560 11.422 -10.355 1.00 78.50 97 GLN A O 1
ATOM 724 N N . TYR A 1 98 ? 2.306 9.703 -9.620 1.00 81.94 98 TYR A N 1
ATOM 725 C CA . TYR A 1 98 ? 2.173 10.137 -8.234 1.00 81.94 98 TYR A CA 1
ATOM 726 C C . TYR A 1 98 ? 2.693 9.035 -7.318 1.00 81.94 98 TYR A C 1
ATOM 728 O O . TYR A 1 98 ? 2.039 8.011 -7.128 1.00 81.94 98 TYR A O 1
ATOM 736 N N . GLY A 1 99 ? 3.891 9.239 -6.775 1.00 83.50 99 GLY A N 1
ATOM 737 C CA . GLY A 1 99 ? 4.491 8.291 -5.845 1.00 83.50 99 GLY A CA 1
ATOM 738 C C . GLY A 1 99 ? 3.748 8.218 -4.513 1.00 83.50 99 GLY A C 1
ATOM 739 O O . GLY A 1 99 ? 3.070 9.158 -4.089 1.00 83.50 99 GLY A O 1
ATOM 740 N N . VAL A 1 100 ? 3.917 7.098 -3.819 1.00 90.06 100 VAL A N 1
ATOM 741 C CA . VAL A 1 100 ? 3.352 6.904 -2.482 1.00 90.06 100 VAL A CA 1
ATOM 742 C C . VAL A 1 100 ? 4.248 7.604 -1.467 1.00 90.06 100 VAL A C 1
ATOM 744 O O . VAL A 1 100 ? 5.441 7.326 -1.401 1.00 90.06 100 VAL A O 1
ATOM 747 N N . THR A 1 101 ? 3.698 8.513 -0.661 1.00 91.19 101 THR A N 1
ATOM 748 C CA . THR A 1 101 ? 4.487 9.213 0.360 1.00 91.19 101 THR A CA 1
ATOM 749 C C . THR A 1 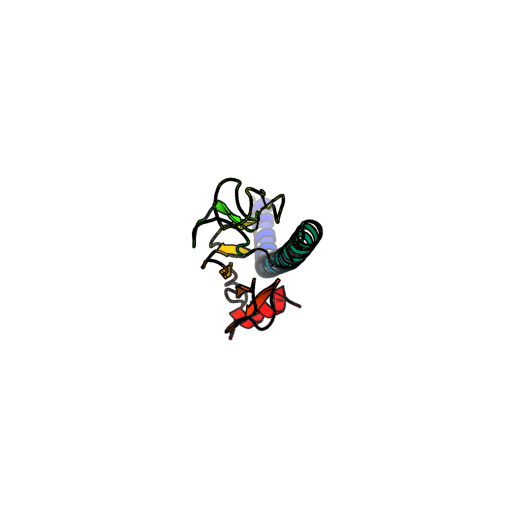101 ? 4.933 8.259 1.466 1.00 91.19 101 THR A C 1
ATOM 751 O O . THR A 1 101 ? 4.111 7.580 2.091 1.00 91.19 101 THR A O 1
ATOM 754 N N . SER A 1 102 ? 6.241 8.214 1.712 1.00 92.38 102 SER A N 1
ATOM 755 C CA . SER A 1 102 ? 6.839 7.318 2.691 1.00 92.38 102 SER A CA 1
ATOM 756 C C . SER A 1 102 ? 6.549 7.766 4.121 1.00 92.38 102 SER A C 1
ATOM 758 O O . SER A 1 102 ? 6.630 8.948 4.465 1.00 92.38 102 SER A O 1
ATOM 760 N N . SER A 1 103 ? 6.210 6.816 4.988 1.00 93.38 103 SER A N 1
ATOM 761 C CA . SER A 1 103 ? 6.057 7.049 6.421 1.00 93.38 103 SER A CA 1
ATOM 762 C C . SER A 1 103 ? 6.110 5.736 7.196 1.00 93.38 103 SER A C 1
ATOM 764 O O . SER A 1 103 ? 5.634 4.707 6.726 1.00 93.38 103 SER A O 1
ATOM 766 N N . ALA A 1 104 ? 6.639 5.791 8.418 1.00 90.50 104 ALA A N 1
ATOM 767 C CA . ALA A 1 104 ? 6.629 4.672 9.361 1.00 90.50 104 ALA A CA 1
ATOM 768 C C . ALA A 1 104 ? 5.286 4.514 10.111 1.00 90.50 104 ALA A C 1
ATOM 770 O O . ALA A 1 104 ? 5.155 3.650 10.974 1.00 90.50 104 ALA A O 1
ATOM 771 N N . ALA A 1 105 ? 4.290 5.361 9.828 1.00 92.12 105 ALA A N 1
ATOM 772 C CA . ALA A 1 105 ? 2.984 5.297 10.476 1.00 92.12 105 ALA A CA 1
ATOM 773 C C . ALA A 1 105 ? 2.127 4.121 9.971 1.00 92.12 105 ALA A C 1
ATOM 775 O O . ALA A 1 105 ? 2.284 3.652 8.845 1.00 92.12 105 ALA A O 1
ATOM 776 N N . ASN A 1 106 ? 1.150 3.701 10.780 1.00 91.69 106 ASN A N 1
ATOM 777 C CA . ASN A 1 106 ? 0.195 2.662 10.390 1.00 91.69 106 ASN A CA 1
ATOM 778 C C . ASN A 1 106 ? -0.583 3.037 9.116 1.00 91.69 106 ASN A C 1
ATOM 780 O O . ASN A 1 106 ? -1.096 4.155 8.979 1.00 91.69 106 ASN A O 1
ATOM 784 N N . GLY A 1 107 ? -0.710 2.075 8.204 1.00 92.19 107 GLY A N 1
ATOM 785 C CA . GLY A 1 107 ? -1.346 2.235 6.901 1.00 92.19 107 GLY A CA 1
ATOM 786 C C . GLY A 1 107 ? -0.479 2.957 5.869 1.00 92.19 107 GLY A C 1
ATOM 787 O O . GLY A 1 107 ? -1.023 3.561 4.940 1.00 92.19 107 GLY A O 1
ATOM 788 N N . LYS A 1 108 ? 0.846 2.979 6.056 1.00 93.88 108 LYS A N 1
ATOM 789 C CA . LYS A 1 108 ? 1.800 3.648 5.163 1.00 93.88 108 LYS A CA 1
ATOM 790 C C . LYS A 1 108 ? 2.958 2.730 4.791 1.00 93.88 108 LYS A C 1
ATOM 792 O O . LYS A 1 108 ? 3.304 1.796 5.514 1.00 93.88 108 LYS A O 1
ATOM 797 N N . TRP A 1 109 ? 3.550 3.050 3.648 1.00 94.69 109 TRP A N 1
ATOM 798 C CA . TRP A 1 109 ? 4.708 2.368 3.094 1.00 94.69 109 TRP A CA 1
ATOM 799 C C . TRP A 1 109 ? 5.996 3.057 3.522 1.00 94.69 109 TRP A C 1
ATOM 801 O O . TRP A 1 109 ? 6.062 4.285 3.592 1.00 94.69 109 TRP A O 1
ATOM 811 N N . ILE A 1 110 ? 7.041 2.274 3.745 1.00 94.25 110 ILE A N 1
ATOM 812 C CA . ILE A 1 110 ? 8.400 2.770 3.932 1.00 94.25 110 ILE A CA 1
ATOM 813 C C . ILE A 1 110 ? 9.381 1.844 3.226 1.00 94.25 110 ILE A C 1
ATOM 815 O O . ILE A 1 110 ? 9.206 0.628 3.216 1.00 94.25 110 ILE A O 1
ATOM 819 N N . LYS A 1 111 ? 10.422 2.411 2.625 1.00 92.38 111 LYS A N 1
ATOM 820 C CA . LYS A 1 111 ? 11.510 1.627 2.047 1.00 92.38 111 LYS A CA 1
ATOM 821 C C . LYS A 1 111 ? 12.442 1.164 3.159 1.00 92.38 111 LYS A C 1
ATOM 823 O O . LYS A 1 111 ? 12.945 1.997 3.904 1.00 92.38 111 LYS A O 1
ATOM 828 N N . THR A 1 112 ? 12.682 -0.134 3.271 1.00 91.44 112 THR A N 1
ATOM 829 C CA . THR A 1 112 ? 13.534 -0.727 4.319 1.00 91.44 112 THR A CA 1
ATOM 830 C C . THR A 1 112 ? 14.833 -1.302 3.766 1.00 91.44 112 THR A C 1
ATOM 832 O O . THR A 1 112 ? 15.813 -1.423 4.500 1.00 91.44 112 THR A O 1
ATOM 835 N N . GLY A 1 113 ? 14.890 -1.559 2.460 1.00 87.56 113 GLY A N 1
ATOM 836 C CA . GLY A 1 113 ? 16.095 -1.965 1.745 1.00 87.56 113 GLY A CA 1
ATOM 837 C C . GLY A 1 113 ? 16.062 -1.510 0.289 1.00 87.56 113 GLY A C 1
ATOM 838 O O . GLY A 1 113 ? 15.107 -0.878 -0.154 1.00 87.56 113 GLY A O 1
ATOM 839 N N . LEU A 1 114 ? 17.094 -1.860 -0.485 1.00 85.06 114 LEU A N 1
ATOM 840 C CA . LEU A 1 114 ? 17.224 -1.415 -1.881 1.00 85.06 114 LEU A CA 1
ATOM 841 C C . LEU A 1 114 ? 16.000 -1.768 -2.739 1.00 85.06 114 LEU A C 1
ATOM 843 O O . LEU A 1 114 ? 15.510 -0.923 -3.482 1.00 85.06 114 LEU A O 1
ATOM 847 N N . THR A 1 115 ? 15.498 -2.991 -2.591 1.00 87.69 115 THR A N 1
ATOM 848 C CA . THR A 1 115 ? 14.300 -3.511 -3.266 1.00 87.69 115 THR A CA 1
ATOM 849 C C . THR A 1 115 ? 13.228 -3.957 -2.268 1.00 87.69 115 THR A C 1
ATOM 851 O O . THR A 1 115 ? 12.313 -4.689 -2.636 1.00 87.69 115 THR A O 1
ATOM 854 N N . GLN A 1 116 ? 13.341 -3.539 -1.003 1.00 91.25 116 GLN A N 1
ATOM 855 C CA . GLN A 1 116 ? 12.448 -3.962 0.074 1.00 91.25 116 GLN A CA 1
ATOM 856 C C . GLN A 1 116 ? 11.613 -2.796 0.589 1.00 91.25 116 GLN A C 1
ATOM 858 O O . GLN A 1 116 ? 12.131 -1.720 0.905 1.00 91.25 116 GLN A O 1
ATOM 863 N N . TYR A 1 117 ? 10.315 -3.047 0.703 1.00 93.38 117 TYR A N 1
ATOM 864 C CA . TYR A 1 117 ? 9.299 -2.079 1.077 1.00 93.38 117 TYR A CA 1
ATOM 865 C C . TYR A 1 117 ? 8.426 -2.675 2.160 1.00 93.38 117 TYR A C 1
ATOM 867 O O . TYR A 1 117 ? 7.836 -3.731 1.979 1.00 93.38 117 TYR A O 1
ATOM 875 N N . THR A 1 118 ? 8.304 -1.988 3.281 1.00 94.31 118 THR A N 1
ATOM 876 C CA . THR A 1 118 ? 7.472 -2.438 4.386 1.00 94.31 118 THR A CA 1
ATOM 877 C C . THR A 1 118 ? 6.187 -1.632 4.419 1.00 94.31 118 THR A C 1
ATOM 879 O O . THR A 1 118 ? 6.213 -0.401 4.483 1.00 94.31 118 THR A O 1
ATOM 882 N N . PHE A 1 119 ? 5.057 -2.329 4.407 1.00 95.00 119 PHE A N 1
ATOM 883 C CA . PHE A 1 119 ? 3.768 -1.757 4.755 1.00 95.00 119 PHE A CA 1
ATOM 884 C C . PHE A 1 119 ? 3.546 -1.914 6.260 1.00 95.00 119 PHE A C 1
ATOM 886 O O . PHE A 1 119 ? 3.505 -3.032 6.781 1.00 95.00 119 PHE A O 1
ATOM 893 N N . ASN A 1 120 ? 3.437 -0.790 6.969 1.00 93.50 120 ASN A N 1
ATOM 894 C CA . ASN A 1 120 ? 3.293 -0.794 8.421 1.00 93.50 120 ASN A CA 1
ATOM 895 C C . ASN A 1 120 ? 1.825 -0.952 8.811 1.00 93.50 120 ASN A C 1
ATOM 897 O O . ASN A 1 120 ? 0.999 -0.093 8.494 1.00 93.50 120 ASN A O 1
ATOM 901 N N . LEU A 1 121 ? 1.507 -2.027 9.529 1.00 92.19 121 LEU A N 1
ATOM 902 C CA . LEU A 1 121 ? 0.181 -2.264 10.085 1.00 92.19 121 LEU A CA 1
ATOM 903 C C . LEU A 1 121 ? 0.314 -3.098 11.362 1.00 92.19 121 LEU A C 1
ATOM 905 O O . LEU A 1 121 ? 0.629 -4.279 11.296 1.00 92.19 121 LEU A O 1
ATOM 909 N N . THR A 1 122 ? 0.086 -2.478 12.521 1.00 87.69 122 THR A N 1
ATOM 910 C CA . THR A 1 122 ? 0.216 -3.135 13.841 1.00 87.69 122 THR A CA 1
ATOM 911 C C . THR A 1 122 ? -1.089 -3.206 14.634 1.00 87.69 122 THR A C 1
ATOM 913 O O . THR A 1 122 ? -1.114 -3.632 15.787 1.00 87.69 122 THR A O 1
ATOM 916 N N . THR A 1 123 ? -2.195 -2.760 14.044 1.00 85.19 123 THR A N 1
ATOM 917 C CA . THR A 1 123 ? -3.518 -2.754 14.679 1.00 85.19 123 THR A CA 1
ATOM 918 C C . THR A 1 123 ? -4.283 -4.031 14.362 1.00 85.19 123 THR A C 1
ATOM 920 O O . THR A 1 123 ? -4.076 -4.604 13.304 1.00 85.19 123 THR A O 1
ATOM 923 N N . GLY A 1 124 ? -5.208 -4.459 15.227 1.00 81.19 124 GLY A N 1
ATOM 924 C CA . GLY A 1 124 ? -6.185 -5.504 14.879 1.00 81.19 124 GLY A CA 1
ATOM 925 C C . GLY A 1 124 ? -5.611 -6.909 14.643 1.00 81.19 124 GLY A C 1
ATOM 926 O O . GLY A 1 124 ? -6.226 -7.687 13.928 1.00 81.19 124 GLY A O 1
ATOM 927 N N . GLY A 1 125 ? -4.443 -7.235 15.209 1.00 86.00 125 GLY A N 1
ATOM 928 C CA . GLY A 1 125 ? -3.790 -8.542 15.022 1.00 86.00 125 GLY A CA 1
ATOM 929 C C . GLY A 1 125 ? -2.960 -8.664 13.739 1.00 86.00 125 GLY A C 1
ATOM 930 O O . GLY A 1 125 ? -2.372 -9.715 13.488 1.00 86.00 125 GLY A O 1
ATOM 931 N N . PHE A 1 126 ? -2.875 -7.588 12.957 1.00 90.19 126 PHE A N 1
ATOM 932 C CA . PHE A 1 126 ? -1.996 -7.478 11.799 1.00 90.19 126 PHE A CA 1
ATOM 933 C C . PHE A 1 126 ? -0.555 -7.147 12.209 1.00 90.19 126 PHE A C 1
ATOM 935 O O . PHE A 1 126 ? -0.300 -6.591 13.281 1.00 90.19 126 PHE A O 1
ATOM 942 N N . GLY A 1 127 ? 0.391 -7.513 11.345 1.00 91.62 127 GLY A N 1
ATOM 943 C CA . GLY A 1 127 ? 1.811 -7.194 11.484 1.00 91.62 127 GLY A CA 1
ATOM 944 C C . GLY A 1 127 ? 2.366 -6.499 10.245 1.00 91.62 127 GLY A C 1
ATOM 945 O O . GLY A 1 127 ? 1.761 -6.517 9.174 1.00 91.62 127 GLY A O 1
ATOM 946 N N . ASN A 1 128 ? 3.548 -5.904 10.370 1.00 93.31 128 ASN A N 1
ATOM 947 C CA . ASN A 1 128 ? 4.199 -5.229 9.251 1.00 93.31 128 ASN A CA 1
ATOM 948 C C . ASN A 1 128 ? 4.524 -6.228 8.131 1.00 93.31 128 ASN A C 1
ATOM 950 O O . ASN A 1 128 ? 5.243 -7.201 8.361 1.00 93.31 128 ASN A O 1
ATOM 954 N N . ALA A 1 129 ? 4.019 -5.977 6.924 1.00 93.62 129 ALA A N 1
ATOM 955 C CA . ALA A 1 129 ? 4.279 -6.818 5.761 1.00 93.62 129 ALA A CA 1
ATOM 956 C C . ALA A 1 129 ? 5.490 -6.284 4.995 1.00 93.62 129 ALA A C 1
ATOM 958 O O . ALA A 1 129 ? 5.502 -5.122 4.587 1.00 93.62 129 ALA A O 1
ATOM 959 N N . VAL A 1 130 ? 6.500 -7.128 4.786 1.00 93.12 130 VAL A N 1
ATOM 960 C CA . VAL A 1 130 ? 7.679 -6.786 3.982 1.00 93.12 130 VAL A CA 1
ATOM 961 C C . VAL A 1 130 ? 7.478 -7.316 2.569 1.00 93.12 130 VAL A C 1
ATOM 963 O O . VAL A 1 130 ? 7.401 -8.523 2.354 1.00 93.12 130 VAL A O 1
ATOM 966 N N . PHE A 1 131 ? 7.397 -6.399 1.615 1.00 93.44 131 PHE A N 1
ATOM 967 C CA . PHE A 1 131 ? 7.385 -6.666 0.187 1.00 93.44 131 PHE A CA 1
ATOM 968 C C . PHE A 1 131 ? 8.801 -6.601 -0.362 1.00 93.44 131 PHE A C 1
ATOM 970 O O . PHE A 1 131 ? 9.537 -5.644 -0.116 1.00 93.44 131 PHE A O 1
ATOM 977 N N . ASN A 1 132 ? 9.160 -7.602 -1.150 1.00 91.62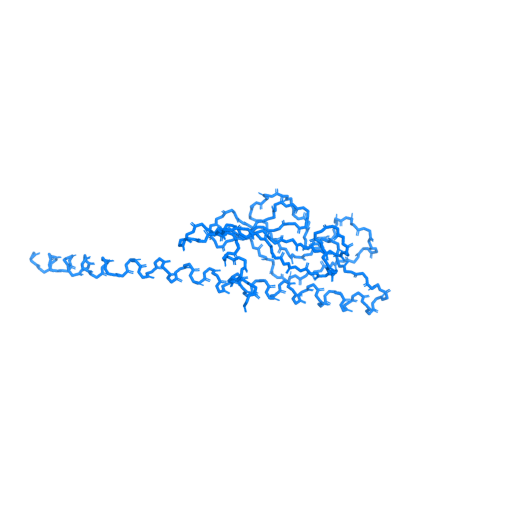 132 ASN A N 1
ATOM 978 C CA . ASN A 1 132 ? 10.401 -7.636 -1.893 1.00 91.62 132 ASN A CA 1
ATOM 979 C C . ASN A 1 132 ? 10.100 -7.522 -3.389 1.00 91.62 132 ASN A C 1
ATOM 981 O O . ASN A 1 132 ? 9.248 -8.229 -3.931 1.00 91.62 132 ASN A O 1
ATOM 985 N N . TYR A 1 133 ? 10.814 -6.623 -4.055 1.00 91.19 133 TYR A N 1
ATOM 986 C CA . TYR A 1 133 ? 10.825 -6.525 -5.503 1.00 91.19 133 TYR A CA 1
ATOM 987 C C . TYR A 1 133 ? 11.974 -7.355 -6.078 1.00 91.19 133 TYR A C 1
ATOM 989 O O . TYR A 1 133 ? 13.134 -7.178 -5.705 1.00 91.19 133 TYR A O 1
ATOM 997 N N . CYS A 1 134 ? 11.652 -8.235 -7.018 1.00 90.56 134 CYS A N 1
ATOM 998 C CA . CYS A 1 134 ? 12.594 -9.147 -7.647 1.00 90.56 134 CYS A CA 1
ATOM 999 C C . CYS A 1 134 ? 12.804 -8.762 -9.119 1.00 90.56 134 CYS A C 1
ATOM 1001 O O . CYS A 1 134 ? 12.048 -9.227 -9.967 1.00 90.56 134 CYS A O 1
ATOM 1003 N N . PRO A 1 135 ? 13.812 -7.944 -9.480 1.00 85.62 135 PRO A N 1
ATOM 1004 C CA . PRO A 1 135 ? 14.049 -7.561 -10.879 1.00 85.62 135 PRO A CA 1
ATOM 1005 C C . PRO A 1 135 ? 14.597 -8.713 -11.740 1.00 85.62 135 PRO A C 1
ATOM 1007 O O . PRO A 1 135 ? 14.406 -8.735 -12.955 1.00 85.62 135 PRO A O 1
ATOM 1010 N N . ILE A 1 136 ? 15.269 -9.681 -11.112 1.00 85.81 136 ILE A N 1
ATOM 1011 C CA . ILE A 1 136 ? 15.797 -10.904 -11.725 1.00 85.81 136 ILE A CA 1
ATOM 1012 C C . ILE A 1 136 ? 15.489 -12.103 -10.820 1.00 85.81 136 ILE A C 1
ATOM 1014 O O . ILE A 1 136 ? 15.222 -11.933 -9.630 1.00 85.81 136 ILE A O 1
ATOM 1018 N N . VAL A 1 137 ? 15.535 -13.312 -11.379 1.00 84.88 137 VAL A N 1
ATOM 1019 C CA . VAL A 1 137 ? 15.398 -14.555 -10.604 1.00 84.88 137 VAL A CA 1
ATOM 1020 C C . VAL A 1 137 ? 16.639 -14.742 -9.728 1.00 84.88 137 VAL A C 1
ATOM 1022 O O . VAL A 1 137 ? 17.762 -14.544 -10.192 1.00 84.88 137 VAL A O 1
ATOM 1025 N N . GLY A 1 138 ? 16.445 -15.122 -8.466 1.00 79.50 138 GLY A N 1
ATOM 1026 C CA . GLY A 1 138 ? 17.531 -15.309 -7.505 1.00 79.50 138 GLY A CA 1
ATOM 1027 C C . GLY A 1 138 ? 17.066 -15.952 -6.195 1.00 79.50 138 GLY A C 1
ATOM 1028 O O . GLY A 1 138 ? 15.892 -16.300 -6.058 1.00 79.50 138 GLY A O 1
ATOM 1029 N N . PRO A 1 139 ? 17.961 -16.126 -5.208 1.00 70.44 139 PRO A N 1
ATOM 1030 C CA . PRO A 1 139 ? 17.598 -16.674 -3.901 1.00 70.44 139 PRO A CA 1
ATOM 1031 C C . PRO A 1 139 ? 16.513 -15.815 -3.228 1.00 70.44 139 PRO A C 1
ATOM 1033 O O . PRO A 1 139 ? 16.716 -14.623 -3.014 1.00 70.44 139 PRO A O 1
ATOM 1036 N N . GLY A 1 140 ? 15.349 -16.402 -2.927 1.00 70.75 140 GLY A N 1
ATOM 1037 C CA . GLY A 1 140 ? 14.184 -15.671 -2.395 1.00 70.75 140 GLY A CA 1
ATOM 1038 C C . GLY A 1 140 ? 13.352 -14.913 -3.443 1.00 70.75 140 GLY A C 1
ATOM 1039 O O . GLY A 1 140 ? 12.412 -14.212 -3.084 1.00 70.75 140 GLY A O 1
ATOM 1040 N N . CYS A 1 141 ? 13.673 -15.073 -4.729 1.00 78.56 141 CYS A N 1
ATOM 1041 C CA . CYS A 1 141 ? 13.009 -14.443 -5.868 1.00 78.56 141 CYS A CA 1
ATOM 1042 C C . CYS A 1 141 ? 12.713 -15.496 -6.952 1.00 78.56 141 CYS A C 1
ATOM 1044 O O . CYS A 1 141 ? 13.512 -15.655 -7.879 1.00 78.56 141 CYS A O 1
ATOM 1046 N N . PRO A 1 142 ? 11.587 -16.232 -6.858 1.00 77.62 142 PRO A N 1
ATOM 1047 C CA . PRO A 1 142 ? 11.286 -17.336 -7.775 1.00 77.62 142 PRO A CA 1
ATOM 1048 C C . PRO A 1 142 ? 10.959 -16.867 -9.201 1.00 77.62 142 PRO A C 1
ATOM 1050 O O . PRO A 1 142 ? 11.139 -17.620 -10.154 1.00 77.62 142 PRO A O 1
ATOM 1053 N N . LEU A 1 143 ? 10.492 -15.625 -9.359 1.00 85.31 143 LEU A N 1
ATOM 1054 C CA . LEU A 1 143 ? 10.075 -15.039 -10.632 1.00 85.31 143 LEU A CA 1
ATOM 1055 C C . LEU A 1 143 ? 10.594 -13.596 -10.740 1.00 85.31 143 LEU A C 1
ATOM 1057 O O . LEU A 1 143 ? 10.528 -12.830 -9.779 1.00 85.31 143 LEU A O 1
ATOM 1061 N N . ALA A 1 144 ? 11.115 -13.232 -11.915 1.00 86.62 144 ALA A N 1
ATOM 1062 C CA . ALA A 1 144 ? 11.550 -11.869 -12.215 1.00 86.62 144 ALA A CA 1
ATOM 1063 C C . ALA A 1 144 ? 10.347 -10.959 -12.514 1.00 86.62 144 ALA A C 1
ATOM 1065 O O . ALA A 1 144 ? 9.390 -11.376 -13.167 1.00 86.62 144 ALA A O 1
ATOM 1066 N N . GLY A 1 145 ? 10.426 -9.706 -12.072 1.00 84.94 145 GLY A N 1
ATOM 1067 C CA . GLY A 1 145 ? 9.353 -8.716 -12.147 1.00 84.94 145 GLY A CA 1
ATOM 1068 C C . GLY A 1 145 ? 8.327 -8.790 -11.029 1.00 84.94 145 GLY A C 1
ATOM 1069 O O . GLY A 1 145 ? 7.353 -8.041 -11.052 1.00 84.94 145 GLY A O 1
ATOM 1070 N N . THR A 1 146 ? 8.512 -9.692 -10.070 1.00 89.75 146 THR A N 1
ATOM 1071 C CA . THR A 1 146 ? 7.538 -9.908 -9.006 1.00 89.75 146 THR A CA 1
ATOM 1072 C C . THR A 1 146 ? 7.726 -8.882 -7.894 1.00 89.75 146 THR A C 1
ATOM 1074 O O . THR A 1 146 ? 8.838 -8.663 -7.416 1.00 89.75 146 THR A O 1
ATOM 1077 N N . PHE A 1 147 ? 6.622 -8.262 -7.481 1.00 92.06 147 PHE A N 1
ATOM 1078 C CA . PHE A 1 147 ? 6.522 -7.463 -6.263 1.00 92.06 147 PHE A CA 1
ATOM 1079 C C . PHE A 1 147 ? 5.558 -8.167 -5.319 1.00 92.06 147 PHE A C 1
ATOM 1081 O O . PHE A 1 147 ? 4.340 -8.153 -5.537 1.00 92.06 147 PHE A O 1
ATOM 1088 N N . ASP A 1 148 ? 6.108 -8.842 -4.319 1.00 91.38 148 ASP A N 1
ATOM 1089 C CA . ASP A 1 148 ? 5.321 -9.688 -3.432 1.00 91.38 148 ASP A CA 1
ATOM 1090 C C . ASP A 1 148 ? 5.901 -9.722 -2.025 1.00 91.38 148 ASP A C 1
ATOM 1092 O O . ASP A 1 148 ? 7.058 -9.359 -1.803 1.00 91.38 148 ASP A O 1
ATOM 1096 N N . CYS A 1 149 ? 5.078 -10.129 -1.071 1.00 91.31 149 CYS A N 1
ATOM 1097 C CA . CYS A 1 149 ? 5.471 -10.265 0.319 1.00 91.31 149 CYS A CA 1
ATOM 1098 C C . CYS A 1 149 ? 5.499 -11.733 0.737 1.00 91.31 149 CYS A C 1
ATOM 1100 O O . CYS A 1 149 ? 4.815 -12.589 0.185 1.00 91.31 149 CYS A O 1
ATOM 1102 N N . ALA A 1 150 ? 6.307 -12.019 1.750 1.00 82.94 150 ALA A N 1
ATOM 1103 C CA . ALA A 1 150 ? 6.301 -13.292 2.451 1.00 82.94 150 ALA A CA 1
ATOM 1104 C C . ALA A 1 150 ? 6.597 -13.026 3.929 1.00 82.94 150 ALA A C 1
ATOM 1106 O O . ALA A 1 150 ? 7.339 -12.102 4.269 1.00 82.94 150 ALA A O 1
ATOM 1107 N N . GLY A 1 151 ? 6.011 -13.815 4.824 1.00 77.06 151 GLY A N 1
ATOM 1108 C CA . GLY A 1 151 ? 6.195 -13.629 6.259 1.00 77.06 151 GLY A CA 1
ATOM 1109 C C . GLY A 1 151 ? 5.584 -14.753 7.083 1.00 77.06 151 GLY A C 1
ATOM 1110 O O . GLY A 1 151 ? 4.986 -15.680 6.545 1.00 77.06 151 GLY A O 1
ATOM 1111 N N . ALA A 1 152 ? 5.729 -14.647 8.402 1.00 76.75 152 ALA A N 1
ATOM 1112 C CA . ALA A 1 152 ? 5.132 -15.553 9.379 1.00 76.75 152 ALA A CA 1
ATOM 1113 C C . ALA A 1 152 ? 4.287 -14.768 10.396 1.00 76.75 152 ALA A C 1
ATOM 1115 O O . ALA A 1 152 ? 4.506 -13.573 10.619 1.00 76.75 152 ALA A O 1
ATOM 1116 N N . GLY A 1 153 ? 3.316 -15.439 11.021 1.00 87.31 153 GLY A N 1
ATOM 1117 C CA . GLY A 1 153 ? 2.448 -14.842 12.039 1.00 87.31 153 GLY A CA 1
ATOM 1118 C C . GLY A 1 153 ? 1.645 -13.647 11.514 1.00 87.31 153 GLY A C 1
ATOM 1119 O O . GLY A 1 153 ? 1.109 -13.684 10.409 1.00 87.31 153 GLY A O 1
ATOM 1120 N N . ALA A 1 154 ? 1.585 -12.568 12.294 1.00 85.75 154 ALA A N 1
ATOM 1121 C CA . ALA A 1 154 ? 0.794 -11.377 11.975 1.00 85.75 154 ALA A CA 1
ATOM 1122 C C . ALA A 1 154 ? 1.188 -10.708 10.639 1.00 85.75 154 ALA A C 1
ATOM 1124 O O . ALA A 1 154 ? 0.334 -10.164 9.941 1.00 85.75 154 ALA A O 1
ATOM 1125 N N . ALA A 1 155 ? 2.464 -10.787 10.241 1.00 88.12 155 ALA A N 1
ATOM 1126 C CA . ALA A 1 155 ? 2.934 -10.269 8.954 1.00 88.12 155 ALA A CA 1
ATOM 1127 C C . ALA A 1 155 ? 2.412 -11.088 7.759 1.00 88.12 155 ALA A C 1
ATOM 1129 O O . ALA A 1 155 ? 2.158 -10.522 6.698 1.00 88.12 155 ALA A O 1
ATOM 1130 N N . ALA A 1 156 ? 2.218 -12.402 7.932 1.00 89.12 156 ALA A N 1
ATOM 1131 C CA . ALA A 1 156 ? 1.643 -13.267 6.900 1.00 89.12 156 ALA A CA 1
ATOM 1132 C C . ALA A 1 156 ? 0.166 -12.940 6.653 1.00 89.12 156 ALA A C 1
ATOM 1134 O O . ALA A 1 156 ? -0.272 -12.919 5.509 1.00 89.12 156 ALA A O 1
ATOM 1135 N N . ILE A 1 157 ? -0.576 -12.626 7.721 1.00 90.62 157 ILE A N 1
ATOM 1136 C CA . ILE A 1 157 ? -1.989 -12.233 7.638 1.00 90.62 157 ILE A CA 1
ATOM 1137 C C . ILE A 1 157 ? -2.126 -10.930 6.850 1.00 90.62 157 ILE A C 1
ATOM 1139 O O . ILE A 1 157 ? -2.930 -10.847 5.926 1.00 90.62 157 ILE A O 1
ATOM 1143 N N . THR A 1 158 ? -1.307 -9.924 7.174 1.00 91.75 158 THR A N 1
ATOM 1144 C CA . THR A 1 158 ? -1.279 -8.668 6.415 1.00 91.75 158 THR A CA 1
ATOM 1145 C C . THR A 1 158 ? -0.874 -8.912 4.971 1.00 91.75 158 THR A C 1
ATOM 1147 O O . THR A 1 158 ? -1.491 -8.360 4.073 1.00 91.75 158 THR A O 1
ATOM 1150 N N . CYS A 1 159 ? 0.141 -9.744 4.738 1.00 92.94 159 CYS A N 1
ATOM 1151 C CA . CYS A 1 159 ? 0.585 -10.064 3.391 1.00 92.94 159 CYS A CA 1
ATOM 1152 C C . CYS A 1 159 ? -0.547 -10.675 2.553 1.00 92.94 159 CYS A C 1
ATOM 1154 O O . CYS A 1 159 ? -0.882 -10.109 1.519 1.00 92.94 159 CYS A O 1
ATOM 1156 N N . ALA A 1 160 ? -1.203 -11.729 3.050 1.00 91.25 160 ALA A N 1
ATOM 1157 C CA . ALA A 1 160 ? -2.349 -12.353 2.389 1.00 91.25 160 ALA A CA 1
ATOM 1158 C C . ALA A 1 160 ? -3.481 -11.345 2.130 1.00 91.25 160 ALA A C 1
ATOM 1160 O O . ALA A 1 160 ? -3.986 -11.239 1.020 1.00 91.25 160 ALA A O 1
ATOM 1161 N N . ALA A 1 161 ? -3.807 -10.499 3.113 1.00 90.81 161 ALA A N 1
ATOM 1162 C CA . ALA A 1 161 ? -4.835 -9.470 2.953 1.00 90.81 161 ALA A CA 1
ATOM 1163 C C . ALA A 1 161 ? -4.510 -8.424 1.864 1.00 90.81 161 ALA A C 1
ATOM 1165 O O . ALA A 1 161 ? -5.421 -7.767 1.350 1.00 90.81 161 ALA A O 1
ATOM 1166 N N . LEU A 1 162 ? -3.235 -8.239 1.521 1.00 91.00 162 LEU A N 1
ATOM 1167 C CA . LEU A 1 162 ? -2.784 -7.305 0.489 1.00 91.00 162 LEU A CA 1
ATOM 1168 C C . LEU A 1 162 ? -2.583 -7.961 -0.881 1.00 91.00 162 LEU A C 1
ATOM 1170 O O . LEU A 1 162 ? -2.503 -7.233 -1.873 1.00 91.00 162 LEU A O 1
ATOM 1174 N N . THR A 1 163 ? -2.469 -9.288 -0.939 1.00 87.75 163 THR A N 1
ATOM 1175 C CA . THR A 1 163 ? -2.151 -10.034 -2.163 1.00 87.75 163 THR A CA 1
ATOM 1176 C C . THR A 1 163 ? -3.317 -10.848 -2.721 1.00 87.75 163 THR A C 1
ATOM 1178 O O . THR A 1 163 ? -3.322 -11.045 -3.938 1.00 87.75 163 THR A O 1
ATOM 1181 N N . ASP A 1 164 ? -4.285 -11.247 -1.885 1.00 76.44 164 ASP A N 1
ATOM 1182 C CA . ASP A 1 164 ? -5.595 -11.808 -2.279 1.00 76.44 164 ASP A CA 1
ATOM 1183 C C . ASP A 1 164 ? -6.564 -10.720 -2.765 1.00 76.44 164 ASP A C 1
ATOM 1185 O O . ASP A 1 164 ? -7.285 -10.930 -3.765 1.00 76.44 164 ASP A O 1
#

Foldseek 3Di:
DVVVVVVVVVVVVVCVVVVVVVQVVVLVVLLVVLLVVQVLLLVLQVVLCVVVVVVVHNFTQPAQEDDDAQDFQDFTSQGYDQPDDDDDDSDDRGRDPGGFGADLDASGWGHHDRQWIWHQHDPDQAGIWIWGQARDDDDVRNDHSDTATDDDGRNNVSRVSSPD

Sequence (164 aa):
MIELVFVIVVLGILAAVAVPKFAATRTDAQISKARSDVSTIRAAIINERQSRLFRGDSRFITLLDSTANNAVGTALFTGLAPNVMVNTNGAVLTLLQYGVTSSAANGKWIKTGLTQYTFNLTTGGFGNAVFNYCPIVGPGCPLAGTFDCAGAGAAAITCAALTD

Solvent-accessible surface area (backbone atoms only — not comparable to full-atom values): 8979 Å² total; per-residue (Å²): 117,66,68,63,54,51,52,55,53,53,52,52,57,52,47,67,66,46,53,66,54,54,54,53,55,50,52,52,50,32,43,56,51,48,26,52,49,48,55,49,52,53,50,28,53,52,53,48,30,52,58,29,47,77,73,73,37,86,61,48,69,83,47,54,37,74,72,60,63,68,46,65,75,43,62,37,47,29,16,40,57,90,80,63,91,75,89,60,90,88,63,69,42,70,46,32,96,73,40,51,61,18,28,89,47,76,64,26,40,26,36,71,41,86,49,28,34,32,38,30,34,74,63,96,74,33,22,56,23,45,30,41,50,20,41,51,65,49,95,98,19,95,47,56,65,40,72,48,57,72,62,65,70,34,16,28,54,37,30,49,67,43,72,113

Secondary structure (DSSP, 8-state):
-HHHHHHHHHHHHHHHHHHHHHHHHHHHHHHHHHHHHHHHHHHHHHHHHHHHHHTT--SPPS-SB-PPTT-SSPEESSEE-TT---SSTT--EES-SSPEEP-SSTTEEEE-SSSEEEEE--STT---EEEEEESS-BTTBSSTTEEEE--STHHHHHHHHHH-

Mean predicted aligned error: 7.4 Å

Radius of gyration: 20.61 Å; Cα contacts (8 Å, |Δi|>4): 264; chains: 1; bounding box: 54×41×60 Å